Protein AF-A0A7W8DI78-F1 (afdb_monomer)

Nearest PDB structures (foldseek):
  4b61-assembly2_B  TM=5.103E-01  e=3.419E+00  Pseudomonas aeruginosa PAO1
  4kr8-assembly1_B  TM=4.885E-01  e=5.855E+00  Salmonella enterica subsp. enterica serovar Typhi
  4b61-assembly1_A  TM=4.778E-01  e=8.898E+00  Pseudomonas aeruginosa PAO1

Organism: NCBI:txid48466

Radius of gyration: 16.48 Å; Cα contacts (8 Å, |Δi|>4): 253; chains: 1; bounding box: 38×33×43 Å

Solvent-accessible surface area (backbone atoms only — not comparable to full-atom values): 8585 Å² total; per-residue (Å²): 109,84,79,80,48,72,69,44,37,52,61,67,34,50,72,56,62,78,43,41,83,53,52,53,58,51,25,61,75,73,64,29,49,74,44,52,79,71,83,43,48,76,66,50,60,50,32,32,38,36,74,58,91,52,24,39,37,38,40,32,42,34,58,54,59,44,98,87,67,46,75,73,69,72,86,59,58,72,48,39,27,32,48,39,26,40,37,35,34,55,40,63,89,81,14,34,32,22,31,38,85,63,51,65,52,74,70,36,31,41,58,62,44,60,79,45,40,67,62,54,50,53,50,42,48,60,60,52,68,76,61,52,62,67,59,24,70,75,71,27,56,74,44,80,68,54,67,73,72,76,83,134

Foldseek 3Di:
DDCDDLVLLCVQQVCCVLQCVQVVVLLVVLVWDWDDPPVLPRAHKIKTWDDDVQKIKIKMWGFADDPVRHHDSHDDQFGWIKIKIWMWGDDLVVQKIFTDDIDMDDTGGNNVCSVCVNVVSVVSSVVCVPDDPVVSVVDGDMDGNDRPPDDD

Structure (mmCIF, N/CA/C/O backbone):
data_AF-A0A7W8DI78-F1
#
_entry.id   AF-A0A7W8DI78-F1
#
loop_
_atom_site.group_PDB
_atom_site.id
_atom_site.type_symbol
_atom_site.label_atom_id
_atom_site.label_alt_id
_atom_site.label_comp_id
_atom_site.label_asym_id
_atom_site.label_entity_id
_atom_site.label_seq_id
_atom_site.pdbx_PDB_ins_code
_atom_site.Cartn_x
_atom_site.Cartn_y
_atom_site.Cartn_z
_atom_site.occupancy
_atom_site.B_iso_or_equiv
_atom_site.auth_seq_id
_atom_site.auth_comp_id
_atom_site.auth_asym_id
_atom_site.auth_atom_id
_atom_site.pdbx_PDB_model_num
ATOM 1 N N . MET A 1 1 ? -8.550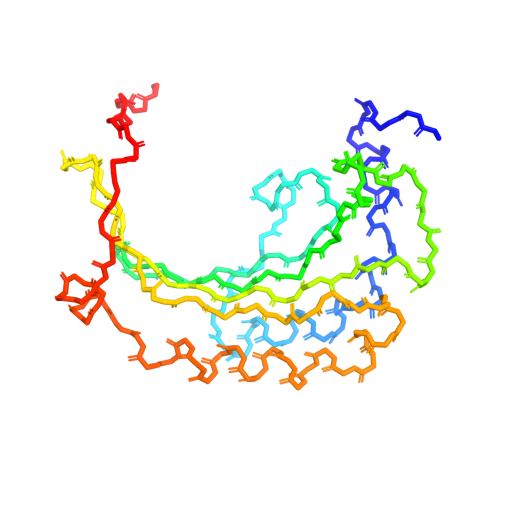 14.951 18.593 1.00 54.72 1 MET A N 1
ATOM 2 C CA . MET A 1 1 ? -7.230 15.530 18.990 1.00 54.72 1 MET A CA 1
ATOM 3 C C . MET A 1 1 ? -6.528 15.986 17.716 1.00 54.72 1 MET A C 1
ATOM 5 O O . MET A 1 1 ? -6.564 15.209 16.770 1.00 54.72 1 MET A O 1
ATOM 9 N N . PRO A 1 2 ? -5.973 17.206 17.610 1.00 67.75 2 PRO A N 1
ATOM 10 C CA . PRO A 1 2 ? -5.358 17.626 16.354 1.00 67.75 2 PRO A CA 1
ATOM 11 C C . PRO A 1 2 ? -4.093 16.793 16.068 1.00 67.75 2 PRO A C 1
ATOM 13 O O . PRO A 1 2 ? -3.324 16.490 16.976 1.00 67.75 2 PRO A O 1
ATOM 16 N N . LEU A 1 3 ? -3.930 16.350 14.817 1.00 76.50 3 LEU A N 1
ATOM 17 C CA . LEU A 1 3 ? -2.803 15.527 14.361 1.00 76.50 3 LEU A CA 1
ATOM 18 C C . LEU A 1 3 ? -1.641 16.437 13.935 1.00 76.50 3 LEU A C 1
ATOM 20 O O . LEU A 1 3 ? -1.355 16.580 12.738 1.00 76.50 3 LEU A O 1
ATOM 24 N N . ASP A 1 4 ? -1.010 17.078 14.918 1.00 81.94 4 ASP A N 1
ATOM 25 C CA . ASP A 1 4 ? -0.031 18.148 14.687 1.00 81.94 4 ASP A CA 1
ATOM 26 C C . ASP A 1 4 ? 1.419 17.673 14.844 1.00 81.94 4 ASP A C 1
ATOM 28 O O . ASP A 1 4 ? 2.324 18.222 14.209 1.00 81.94 4 ASP A O 1
ATOM 32 N N . THR A 1 5 ? 1.653 16.629 15.644 1.00 84.06 5 THR A N 1
ATOM 33 C CA . THR A 1 5 ? 2.993 16.096 15.928 1.00 84.06 5 THR A CA 1
ATOM 34 C C . THR A 1 5 ? 3.181 14.670 15.412 1.00 84.06 5 THR A C 1
ATOM 36 O O . THR A 1 5 ? 2.222 13.946 15.154 1.00 84.06 5 THR A O 1
ATOM 39 N N . GLU A 1 6 ? 4.436 14.234 15.270 1.00 82.50 6 GLU A N 1
ATOM 40 C CA . GLU A 1 6 ? 4.773 12.842 14.931 1.00 82.50 6 GLU A CA 1
ATOM 41 C C . GLU A 1 6 ? 4.148 11.847 15.919 1.00 82.50 6 GLU A C 1
ATOM 43 O O . GLU A 1 6 ? 3.495 10.897 15.493 1.00 82.50 6 GLU A O 1
ATOM 48 N N . ALA A 1 7 ? 4.249 12.129 17.221 1.00 85.50 7 ALA A N 1
ATOM 49 C CA . ALA A 1 7 ? 3.669 11.301 18.276 1.00 85.50 7 ALA A CA 1
ATOM 50 C C . ALA A 1 7 ? 2.139 11.169 18.156 1.00 85.50 7 ALA A C 1
ATOM 52 O O . ALA A 1 7 ? 1.590 10.102 18.438 1.00 85.50 7 ALA A O 1
ATOM 53 N N . ASP A 1 8 ? 1.444 12.215 17.693 1.00 85.25 8 ASP A N 1
ATOM 54 C CA . ASP A 1 8 ? -0.001 12.148 17.448 1.00 85.25 8 ASP A CA 1
ATOM 55 C C . ASP A 1 8 ? -0.325 11.182 16.307 1.00 85.25 8 ASP A C 1
ATOM 57 O O . ASP A 1 8 ? -1.225 10.350 16.440 1.00 85.25 8 ASP A O 1
ATOM 61 N N . TYR A 1 9 ? 0.436 11.238 15.208 1.00 84.06 9 TYR A N 1
ATOM 62 C CA . TYR A 1 9 ? 0.271 10.311 14.085 1.00 84.06 9 TYR A CA 1
ATOM 63 C C . TYR A 1 9 ? 0.634 8.873 14.462 1.00 84.06 9 TYR A C 1
ATOM 65 O O . TYR A 1 9 ? -0.075 7.951 14.060 1.00 84.06 9 TYR A O 1
ATOM 73 N N . GLU A 1 10 ? 1.691 8.658 15.247 1.00 85.56 10 GLU A N 1
ATOM 74 C CA . GLU A 1 10 ? 2.059 7.326 15.740 1.00 85.56 10 GLU A CA 1
ATOM 75 C C . GLU A 1 10 ? 0.972 6.740 16.641 1.00 85.56 10 GLU A C 1
ATOM 77 O O . GLU A 1 10 ? 0.541 5.600 16.442 1.00 85.56 10 GLU A O 1
ATOM 82 N N . ARG A 1 11 ? 0.462 7.535 17.590 1.00 86.44 11 ARG A N 1
ATOM 83 C CA . ARG A 1 11 ? -0.652 7.131 18.451 1.00 86.44 11 ARG A CA 1
ATOM 84 C C . ARG A 1 11 ? -1.896 6.825 17.624 1.00 86.44 11 ARG A C 1
ATOM 86 O O . ARG A 1 11 ? -2.542 5.802 17.857 1.00 86.44 11 ARG A O 1
ATOM 93 N N . PHE A 1 12 ? -2.211 7.672 16.648 1.00 89.38 12 PHE A N 1
ATOM 94 C CA . PHE A 1 12 ? -3.357 7.484 15.764 1.00 89.38 12 PHE A CA 1
ATOM 95 C C . PHE A 1 12 ? -3.208 6.262 14.850 1.00 89.38 12 PHE A C 1
ATOM 97 O O . PHE A 1 12 ? -4.205 5.652 14.491 1.00 89.38 12 PHE A O 1
ATOM 104 N N . ALA A 1 13 ? -1.983 5.860 14.509 1.00 91.06 13 ALA A N 1
ATOM 105 C CA . ALA A 1 13 ? -1.700 4.671 13.710 1.00 91.06 13 ALA A CA 1
ATOM 106 C C . ALA A 1 13 ? -1.525 3.385 14.543 1.00 91.06 13 ALA A C 1
ATOM 108 O O . ALA A 1 13 ? -1.290 2.320 13.966 1.00 91.06 13 ALA A O 1
ATOM 109 N N . SER A 1 14 ? -1.620 3.455 15.875 1.00 92.50 14 SER A N 1
ATOM 110 C CA . SER A 1 14 ? -1.305 2.335 16.776 1.00 92.50 14 SER A CA 1
ATOM 111 C C . SER A 1 14 ? -2.182 1.096 16.565 1.00 92.50 14 SER A C 1
ATOM 113 O O . SER A 1 14 ? -1.712 -0.028 16.742 1.00 92.50 14 SER A O 1
ATOM 115 N N . HIS A 1 15 ? -3.427 1.256 16.112 1.00 94.38 15 HIS A N 1
ATOM 116 C CA . HIS A 1 15 ? -4.315 0.134 15.787 1.00 94.38 15 HIS A CA 1
ATOM 117 C C . HIS A 1 15 ? -3.808 -0.712 14.613 1.00 94.38 15 HIS A C 1
ATOM 119 O O . HIS A 1 15 ? -4.155 -1.887 14.517 1.00 94.38 15 HIS A O 1
ATOM 125 N N . LEU A 1 16 ? -2.937 -0.172 13.753 1.00 95.25 16 LEU A N 1
ATOM 126 C CA . LEU A 1 16 ? -2.302 -0.939 12.677 1.00 95.25 16 LEU A CA 1
ATOM 127 C C . LEU A 1 16 ? -1.356 -2.026 13.204 1.00 95.25 16 LEU A C 1
ATOM 129 O O . LEU A 1 16 ? -1.057 -2.970 12.477 1.00 95.25 16 LEU A O 1
ATOM 133 N N . ASN A 1 17 ? -0.963 -1.972 14.480 1.00 94.94 17 ASN A N 1
ATOM 134 C CA . ASN A 1 17 ? -0.240 -3.069 15.123 1.00 94.94 17 ASN A CA 1
ATOM 135 C C . ASN A 1 17 ? -1.046 -4.380 15.089 1.00 94.94 17 ASN A C 1
ATOM 137 O O . ASN A 1 17 ? -0.458 -5.458 15.100 1.00 94.94 17 ASN A O 1
ATOM 141 N N . ALA A 1 18 ? -2.380 -4.309 14.984 1.00 96.25 18 ALA A N 1
ATOM 142 C CA . ALA A 1 18 ? -3.236 -5.486 14.849 1.00 96.25 18 ALA A CA 1
ATOM 143 C C . ALA A 1 18 ? -3.003 -6.259 13.537 1.00 96.25 18 ALA A C 1
ATOM 145 O O . ALA A 1 18 ? -3.248 -7.461 13.490 1.00 96.25 18 ALA A O 1
ATOM 146 N N . ILE A 1 19 ? -2.521 -5.593 12.480 1.00 97.25 19 ILE A N 1
ATOM 147 C CA . ILE A 1 19 ? -2.274 -6.220 11.173 1.00 97.25 19 ILE A CA 1
ATOM 148 C C . ILE A 1 19 ? -0.795 -6.522 10.908 1.00 97.25 19 ILE A C 1
ATOM 150 O O . ILE A 1 19 ? -0.475 -7.278 9.989 1.00 97.25 19 ILE A O 1
ATOM 154 N N . ASP A 1 20 ? 0.118 -5.988 11.719 1.00 96.75 20 ASP A N 1
ATOM 155 C CA . ASP A 1 20 ? 1.561 -6.201 11.569 1.00 96.75 20 ASP A CA 1
ATOM 156 C C . ASP A 1 20 ? 2.000 -7.676 11.617 1.00 96.75 20 ASP A C 1
ATOM 158 O O . ASP A 1 20 ? 2.848 -8.046 10.797 1.00 96.75 20 ASP A O 1
ATOM 162 N N . PRO A 1 21 ? 1.401 -8.555 12.450 1.00 97.81 21 PRO A N 1
ATOM 163 C CA . PRO A 1 21 ? 1.692 -9.990 12.420 1.00 97.81 21 PRO A CA 1
ATOM 164 C C . PRO A 1 21 ? 1.398 -10.671 11.075 1.00 97.81 21 PRO A C 1
ATOM 166 O O . PRO A 1 21 ? 1.925 -11.748 10.814 1.00 97.81 21 PRO A O 1
ATOM 169 N N . VAL A 1 22 ? 0.575 -10.063 10.215 1.00 98.31 22 VAL A N 1
ATOM 170 C CA . VAL A 1 22 ? 0.296 -10.550 8.855 1.00 98.31 22 VAL A CA 1
ATOM 171 C C . VAL A 1 22 ? 1.176 -9.833 7.834 1.00 98.31 22 VAL A C 1
ATOM 173 O O . VAL A 1 22 ? 1.801 -10.475 6.989 1.00 98.31 22 VAL A O 1
ATOM 176 N N . VAL A 1 23 ? 1.259 -8.503 7.922 1.00 97.88 23 VAL A N 1
ATOM 177 C CA . VAL A 1 23 ? 1.982 -7.661 6.959 1.00 97.88 23 VAL A CA 1
ATOM 178 C C . VAL A 1 23 ? 3.482 -7.955 6.964 1.00 97.88 23 VAL A C 1
ATOM 180 O O . VAL A 1 23 ? 4.079 -8.064 5.892 1.00 97.88 23 VAL A O 1
ATOM 183 N N . GLN A 1 24 ? 4.108 -8.09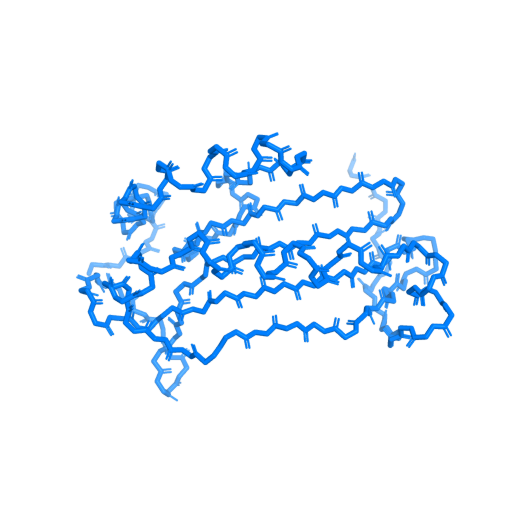4 8.137 1.00 97.62 24 GLN A N 1
ATOM 184 C CA . GLN A 1 24 ? 5.561 -8.272 8.221 1.00 97.62 24 GLN A CA 1
ATOM 185 C C . GLN A 1 24 ? 6.018 -9.618 7.633 1.00 97.62 24 GLN A C 1
ATOM 187 O O . GLN A 1 24 ? 6.880 -9.593 6.749 1.00 97.62 24 GLN A O 1
ATOM 192 N N . PRO A 1 25 ? 5.441 -10.782 8.012 1.00 98.25 25 PRO A N 1
ATOM 193 C CA . PRO A 1 25 ? 5.845 -12.053 7.415 1.00 98.25 25 PRO A CA 1
ATOM 194 C C . PRO A 1 25 ? 5.523 -12.137 5.923 1.00 98.25 25 PRO A C 1
ATOM 196 O O . PRO A 1 25 ? 6.315 -12.699 5.170 1.00 98.25 25 PRO A O 1
ATOM 199 N N . PHE A 1 26 ? 4.397 -11.564 5.481 1.00 98.56 26 PHE A N 1
ATOM 200 C CA . PHE A 1 26 ? 4.056 -11.482 4.060 1.00 98.56 26 PHE A CA 1
ATOM 201 C C . PHE A 1 26 ? 5.108 -10.685 3.277 1.00 98.56 26 PHE A C 1
ATOM 203 O O . PHE A 1 26 ? 5.612 -11.162 2.260 1.00 98.56 26 PHE A O 1
ATOM 210 N N . SER A 1 27 ? 5.478 -9.503 3.782 1.00 98.00 27 SER A N 1
ATOM 211 C CA . SER A 1 27 ? 6.476 -8.639 3.143 1.00 98.00 27 SER A CA 1
ATOM 212 C C . SER A 1 27 ? 7.812 -9.364 3.007 1.00 98.00 27 SER A C 1
ATOM 214 O O . SER A 1 27 ? 8.372 -9.425 1.916 1.00 98.00 27 SER A O 1
ATOM 216 N N . PHE A 1 28 ? 8.273 -9.983 4.097 1.00 97.81 28 PHE A N 1
ATOM 217 C CA . PHE A 1 28 ? 9.514 -10.752 4.118 1.00 97.81 28 PHE A CA 1
ATOM 218 C C . PHE A 1 28 ? 9.484 -11.930 3.136 1.00 97.81 28 PHE A C 1
ATOM 220 O O . PHE A 1 28 ? 10.412 -12.095 2.348 1.00 97.81 28 PHE A O 1
ATOM 227 N N . A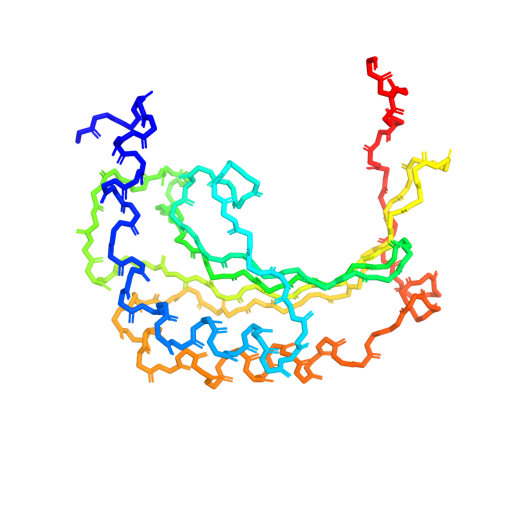RG A 1 29 ? 8.403 -12.722 3.141 1.00 98.31 29 ARG A N 1
ATOM 228 C CA . ARG A 1 29 ? 8.245 -13.905 2.280 1.00 98.31 29 ARG A CA 1
ATOM 229 C C . ARG A 1 29 ? 8.333 -13.566 0.794 1.00 98.31 29 ARG A C 1
ATOM 231 O O . ARG A 1 29 ? 8.939 -14.320 0.042 1.00 98.31 29 ARG A O 1
ATOM 238 N N . HIS A 1 30 ? 7.716 -12.460 0.385 1.00 98.06 30 HIS A N 1
ATOM 239 C CA . HIS A 1 30 ? 7.5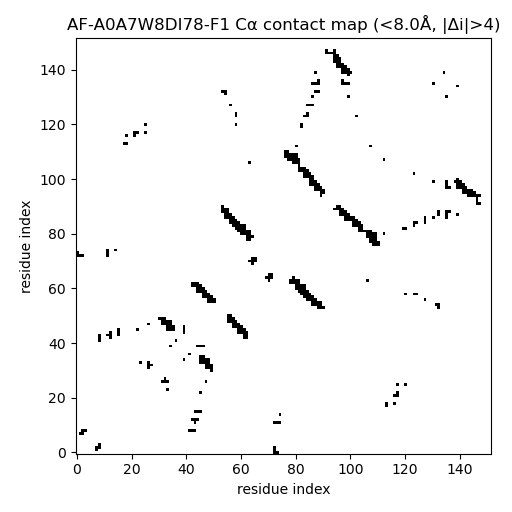80 -12.084 -1.025 1.00 98.06 30 HIS A CA 1
ATOM 240 C C . HIS A 1 30 ? 8.590 -11.022 -1.481 1.00 98.06 30 HIS A C 1
ATOM 242 O O . HIS A 1 30 ? 8.483 -10.513 -2.593 1.00 98.06 30 HIS A O 1
ATOM 248 N N . GLY A 1 31 ? 9.570 -10.678 -0.638 1.00 97.38 31 GLY A N 1
ATOM 249 C CA . GLY A 1 31 ? 10.645 -9.745 -0.987 1.00 97.38 31 GLY A CA 1
ATOM 250 C C . GLY A 1 31 ? 10.227 -8.272 -1.049 1.00 97.38 31 GLY A C 1
ATOM 251 O O . GLY A 1 31 ? 10.896 -7.473 -1.703 1.00 97.38 31 GLY A O 1
ATOM 252 N N . TYR A 1 32 ? 9.136 -7.891 -0.380 1.00 98.12 32 TYR A N 1
ATOM 253 C CA . TYR A 1 32 ? 8.762 -6.487 -0.233 1.00 98.12 32 TYR A CA 1
ATOM 254 C C . TYR A 1 32 ? 9.463 -5.849 0.968 1.00 98.12 32 TYR A C 1
ATOM 256 O O . TYR A 1 32 ? 9.504 -6.395 2.071 1.00 98.12 32 TYR A O 1
ATOM 264 N N . THR A 1 33 ? 9.902 -4.613 0.781 1.00 97.31 33 THR A N 1
ATOM 265 C CA . THR A 1 33 ? 10.314 -3.712 1.853 1.00 97.31 33 THR A CA 1
ATOM 266 C C . THR A 1 33 ? 9.086 -3.013 2.425 1.00 97.31 33 THR A C 1
ATOM 268 O O . THR A 1 33 ? 8.414 -2.244 1.731 1.00 97.31 33 THR A O 1
ATOM 271 N N . LEU A 1 34 ? 8.796 -3.246 3.705 1.00 95.94 34 LEU A N 1
ATOM 272 C CA . LEU A 1 34 ? 7.771 -2.504 4.437 1.00 95.94 34 LEU A CA 1
ATOM 273 C C . LEU A 1 34 ? 8.280 -1.090 4.754 1.00 95.94 34 LEU A C 1
ATOM 275 O O . LEU A 1 34 ? 9.286 -0.919 5.444 1.00 95.94 34 LEU A O 1
ATOM 279 N N . LEU A 1 35 ? 7.584 -0.071 4.254 1.00 92.81 35 LEU A N 1
ATOM 280 C CA . LEU A 1 35 ? 7.933 1.328 4.461 1.00 92.81 35 LEU A CA 1
ATOM 281 C C . LEU A 1 35 ? 7.426 1.810 5.818 1.00 92.81 35 LEU A C 1
ATOM 283 O O . LEU A 1 35 ? 6.248 1.663 6.149 1.00 92.81 35 LEU A O 1
ATOM 287 N N . LYS A 1 36 ? 8.321 2.440 6.577 1.00 81.81 36 LYS A N 1
ATOM 288 C CA . LYS A 1 36 ? 7.995 3.125 7.830 1.00 81.81 36 LYS A CA 1
ATOM 289 C C . LYS A 1 36 ? 7.792 4.617 7.589 1.00 81.81 36 LYS A C 1
ATOM 291 O O . LYS A 1 36 ? 8.099 5.142 6.514 1.00 81.81 36 LYS A O 1
ATOM 296 N N . TRP A 1 37 ? 7.262 5.303 8.594 1.00 76.31 37 TRP A N 1
ATOM 297 C CA . TRP A 1 37 ? 7.247 6.760 8.614 1.00 76.31 37 TRP A CA 1
ATOM 298 C C . TRP A 1 37 ? 8.683 7.317 8.466 1.00 76.31 37 TRP A C 1
ATOM 300 O O . TRP A 1 37 ? 9.620 6.684 8.957 1.00 76.31 37 TRP A O 1
ATOM 310 N N . PRO A 1 38 ? 8.888 8.445 7.757 1.00 74.75 38 PRO A N 1
ATOM 311 C CA . PRO A 1 38 ? 7.894 9.245 7.030 1.00 74.75 38 PRO A CA 1
ATOM 312 C C . PRO A 1 38 ? 7.593 8.734 5.613 1.00 74.75 38 PRO A C 1
ATOM 314 O O . PRO A 1 38 ? 6.627 9.180 4.995 1.00 74.75 38 PRO A O 1
ATOM 317 N N . MET A 1 39 ? 8.376 7.789 5.085 1.00 78.00 39 MET A N 1
ATOM 318 C CA . MET A 1 39 ? 8.265 7.341 3.688 1.00 78.00 39 MET A CA 1
ATOM 319 C C . MET A 1 39 ? 6.938 6.635 3.370 1.00 78.00 39 MET A C 1
ATOM 321 O O . MET A 1 39 ? 6.464 6.679 2.235 1.00 78.00 39 MET A O 1
ATOM 325 N N . GLY A 1 40 ? 6.319 6.000 4.368 1.00 77.25 40 GLY A N 1
ATOM 326 C CA . GLY A 1 40 ? 4.983 5.410 4.256 1.00 77.25 40 GLY A CA 1
ATOM 327 C C . GLY A 1 40 ? 3.853 6.443 4.166 1.00 77.25 40 GLY A C 1
ATOM 328 O O . GLY A 1 40 ? 2.756 6.108 3.737 1.00 77.25 40 GLY A O 1
ATOM 329 N N . GLY A 1 41 ? 4.101 7.709 4.512 1.00 83.00 41 GLY A N 1
ATOM 330 C CA . GLY A 1 41 ? 3.078 8.748 4.633 1.00 83.00 41 GLY A CA 1
ATOM 331 C C . GLY A 1 41 ? 2.581 8.931 6.070 1.00 83.00 41 GLY A C 1
ATOM 332 O O . GLY A 1 41 ? 2.804 8.091 6.937 1.00 83.00 41 GLY A O 1
ATOM 333 N N . ARG A 1 42 ? 1.929 10.074 6.324 1.00 83.81 42 ARG A N 1
ATOM 334 C CA . ARG A 1 42 ? 1.505 10.488 7.676 1.00 83.81 42 ARG A CA 1
ATOM 335 C C . ARG A 1 42 ? 0.171 9.879 8.112 1.00 83.81 42 ARG A C 1
ATOM 337 O O . ARG A 1 42 ? -0.003 9.569 9.278 1.00 83.81 42 ARG A O 1
ATOM 344 N N . TYR A 1 43 ? -0.773 9.715 7.188 1.00 89.56 43 TYR A N 1
ATOM 345 C CA . TYR A 1 43 ? -2.093 9.164 7.507 1.00 89.56 43 TYR A CA 1
ATOM 346 C C . TYR A 1 43 ? -2.022 7.634 7.673 1.00 89.56 43 TYR A C 1
ATOM 348 O O . TYR A 1 43 ? -1.242 7.022 6.936 1.00 89.56 43 TYR A O 1
ATOM 356 N N . PRO A 1 44 ? -2.782 7.001 8.593 1.00 93.12 44 PRO A N 1
ATOM 357 C CA . PRO A 1 44 ? -2.585 5.597 8.952 1.00 93.12 44 PRO A CA 1
ATOM 358 C C . PRO A 1 44 ? -2.583 4.647 7.751 1.00 93.12 44 PRO A C 1
ATOM 360 O O . PRO A 1 44 ? -3.591 4.467 7.062 1.00 93.12 44 PRO A O 1
ATOM 363 N N . ASN A 1 45 ? -1.436 4.009 7.514 1.00 95.50 45 ASN A N 1
ATOM 364 C CA . ASN A 1 45 ? -1.273 3.016 6.463 1.00 95.50 45 ASN A CA 1
ATOM 365 C C . ASN A 1 45 ? -0.140 2.013 6.754 1.00 95.50 45 ASN A C 1
ATOM 367 O O . ASN A 1 45 ? 0.699 2.212 7.640 1.00 95.50 45 ASN A O 1
ATOM 371 N N . ARG A 1 46 ? -0.112 0.937 5.965 1.00 96.62 46 ARG A N 1
ATOM 372 C CA . ARG A 1 46 ? 1.038 0.048 5.780 1.00 96.62 46 ARG A CA 1
ATOM 373 C C . ARG A 1 46 ? 1.324 -0.072 4.294 1.00 96.62 46 ARG A C 1
ATOM 375 O O . ARG A 1 46 ? 0.466 -0.512 3.532 1.00 96.62 46 ARG A O 1
ATOM 382 N N . LYS A 1 47 ? 2.526 0.323 3.885 1.00 97.00 47 LYS A N 1
ATOM 383 C CA . LYS A 1 47 ? 2.933 0.379 2.481 1.00 97.00 47 LYS A CA 1
ATOM 384 C C . LYS A 1 47 ? 4.154 -0.495 2.251 1.00 97.00 47 LYS A C 1
ATOM 386 O O . LYS A 1 47 ? 5.139 -0.378 2.965 1.00 97.00 47 LYS A O 1
ATOM 391 N N . MET A 1 48 ? 4.085 -1.366 1.258 1.00 97.81 48 MET A N 1
ATOM 392 C CA . MET A 1 48 ? 5.083 -2.386 0.947 1.00 97.81 48 MET A CA 1
ATOM 393 C C . MET A 1 48 ? 5.561 -2.187 -0.480 1.00 97.81 48 MET A C 1
ATOM 395 O O . MET A 1 48 ? 4.741 -2.152 -1.396 1.00 97.81 48 MET A O 1
ATOM 399 N N . HIS A 1 49 ? 6.867 -2.038 -0.677 1.00 96.56 49 HIS A N 1
ATOM 400 C CA . HIS A 1 49 ? 7.468 -1.780 -1.981 1.00 96.56 49 HIS A CA 1
ATOM 401 C C . HIS A 1 49 ? 8.430 -2.885 -2.381 1.00 96.56 49 HIS A C 1
ATOM 403 O O . HIS A 1 49 ? 9.216 -3.357 -1.571 1.00 96.56 49 HIS A O 1
ATOM 409 N N . MET A 1 50 ? 8.415 -3.232 -3.657 1.00 97.00 50 MET A N 1
ATOM 410 C CA . MET A 1 50 ? 9.458 -4.022 -4.294 1.00 97.00 50 MET A CA 1
ATOM 411 C C . MET A 1 50 ? 9.909 -3.253 -5.529 1.00 97.00 50 MET A C 1
ATOM 413 O O . MET A 1 50 ? 9.068 -2.737 -6.265 1.00 97.00 50 MET A O 1
ATOM 417 N N . HIS A 1 51 ? 11.215 -3.142 -5.751 1.00 93.56 51 HIS A N 1
ATOM 418 C CA . HIS A 1 51 ? 11.739 -2.440 -6.916 1.00 93.56 51 HIS A CA 1
ATOM 419 C C . HIS A 1 51 ? 12.922 -3.179 -7.533 1.00 93.56 51 HIS A C 1
ATOM 421 O O . HIS A 1 51 ? 13.676 -3.867 -6.847 1.00 93.56 51 HIS A O 1
ATOM 427 N N . SER A 1 52 ? 13.073 -3.025 -8.844 1.00 92.81 52 SER A N 1
ATOM 428 C CA . SER A 1 52 ? 14.206 -3.517 -9.621 1.00 92.81 52 SER A CA 1
ATOM 429 C C . SER A 1 52 ? 14.515 -2.483 -10.697 1.00 92.81 52 SER A C 1
ATOM 431 O O . SER A 1 52 ? 13.700 -2.245 -11.585 1.00 92.81 52 SER A O 1
ATOM 433 N N . GLY A 1 53 ? 15.651 -1.792 -10.567 1.00 91.38 53 GLY A N 1
ATOM 434 C CA . GLY A 1 53 ? 15.971 -0.649 -11.424 1.00 91.38 53 GLY A CA 1
ATOM 435 C C . GLY A 1 53 ? 14.901 0.446 -11.349 1.00 91.38 53 GLY A C 1
ATOM 436 O O . GLY A 1 53 ? 14.592 0.943 -10.266 1.00 91.38 53 GLY A O 1
ATOM 437 N N . MET A 1 54 ? 14.336 0.808 -12.503 1.00 93.25 54 MET A N 1
ATOM 438 C CA . MET A 1 54 ? 13.283 1.826 -12.630 1.00 93.25 54 MET A CA 1
ATOM 439 C C . MET A 1 54 ? 11.874 1.284 -12.370 1.00 93.25 54 MET A C 1
ATOM 441 O O . MET A 1 54 ? 10.922 2.062 -12.315 1.00 93.25 54 MET A O 1
ATOM 445 N N . PHE A 1 55 ? 11.723 -0.032 -12.233 1.00 96.38 55 PHE A N 1
ATOM 446 C CA . PHE A 1 55 ? 10.437 -0.690 -12.081 1.00 96.38 55 PHE A CA 1
ATOM 447 C C . PHE A 1 55 ? 10.068 -0.891 -10.612 1.00 96.38 55 PHE A C 1
ATOM 449 O O . PHE A 1 55 ? 10.851 -1.411 -9.817 1.00 96.38 55 PHE A O 1
ATOM 456 N N . TRP A 1 56 ? 8.841 -0.511 -10.271 1.00 97.38 56 TRP A N 1
ATOM 457 C CA . TRP A 1 56 ? 8.288 -0.518 -8.924 1.00 97.38 56 TRP A CA 1
ATOM 458 C C . TRP A 1 56 ? 7.000 -1.328 -8.863 1.00 97.38 56 TRP A C 1
ATOM 460 O O . TRP A 1 56 ? 6.155 -1.264 -9.755 1.00 97.38 56 TRP A O 1
ATOM 470 N N . LYS A 1 57 ? 6.818 -2.024 -7.744 1.00 98.31 57 LYS A N 1
ATOM 471 C CA . LYS A 1 57 ? 5.577 -2.655 -7.299 1.00 98.31 57 LYS A CA 1
ATOM 472 C C . LYS A 1 57 ? 5.261 -2.158 -5.898 1.00 98.31 57 LYS A C 1
ATOM 474 O O . LYS A 1 57 ? 6.148 -2.076 -5.051 1.00 98.31 57 LYS A O 1
ATOM 479 N N . SER A 1 58 ? 3.997 -1.850 -5.647 1.00 97.88 58 SER A N 1
ATOM 480 C CA . SER A 1 58 ? 3.532 -1.340 -4.363 1.00 97.88 58 SER A CA 1
ATOM 481 C C . SER A 1 58 ? 2.228 -2.000 -3.967 1.00 97.88 58 SER A C 1
ATOM 483 O O . SER A 1 58 ? 1.318 -2.094 -4.787 1.00 97.88 58 SER A O 1
ATOM 485 N N . ILE A 1 59 ? 2.145 -2.421 -2.709 1.00 98.50 59 ILE A N 1
ATOM 486 C CA . ILE A 1 59 ? 0.899 -2.804 -2.050 1.00 98.50 59 ILE A CA 1
ATOM 487 C C . ILE A 1 59 ? 0.721 -1.870 -0.856 1.00 98.50 59 ILE A C 1
ATOM 489 O O . ILE A 1 59 ? 1.655 -1.660 -0.082 1.00 98.50 59 ILE A O 1
ATOM 493 N N . GLN A 1 60 ? -0.466 -1.299 -0.698 1.00 97.94 60 GLN A N 1
ATOM 494 C CA . GLN A 1 60 ? -0.767 -0.364 0.376 1.00 97.94 60 GLN A CA 1
ATOM 495 C C . GLN A 1 60 ? -2.101 -0.710 1.028 1.00 97.94 60 GLN A C 1
ATOM 497 O O . GLN A 1 60 ? -3.117 -0.789 0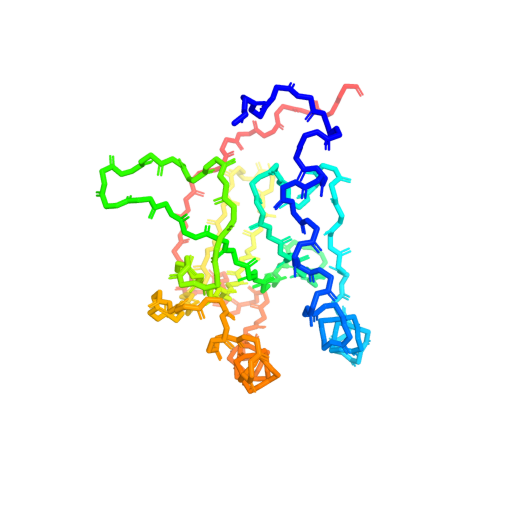.352 1.00 97.94 60 GLN A O 1
ATOM 502 N N . VAL A 1 61 ? -2.092 -0.859 2.349 1.00 97.88 61 VAL A N 1
ATOM 503 C CA . VAL A 1 61 ? -3.289 -0.882 3.192 1.00 97.88 61 VAL A CA 1
ATOM 504 C C . VAL A 1 61 ? -3.439 0.513 3.777 1.00 97.88 61 VAL A C 1
ATOM 506 O O . VAL A 1 61 ? -2.568 0.938 4.536 1.00 97.88 61 VAL A O 1
ATOM 509 N N . ALA A 1 62 ? -4.485 1.248 3.416 1.00 96.50 62 ALA A N 1
ATOM 510 C CA . ALA A 1 62 ? -4.649 2.643 3.821 1.00 96.50 62 ALA A CA 1
ATOM 511 C C . ALA A 1 62 ? -6.031 2.908 4.408 1.00 96.50 62 ALA A C 1
ATOM 513 O O . ALA A 1 62 ? -7.030 2.388 3.910 1.00 96.50 62 ALA A O 1
ATOM 514 N N . MET A 1 63 ? -6.060 3.738 5.452 1.00 96.81 63 MET A N 1
ATOM 515 C CA . MET A 1 63 ? -7.295 4.318 5.965 1.00 96.81 63 MET A CA 1
ATOM 516 C C . MET A 1 63 ? -7.897 5.216 4.886 1.00 96.81 63 MET A C 1
ATOM 518 O O . MET A 1 63 ? -7.168 5.997 4.268 1.00 96.81 63 MET A O 1
ATOM 522 N N . ASP A 1 64 ? -9.202 5.116 4.671 1.00 95.25 64 ASP A N 1
ATOM 523 C CA . ASP A 1 64 ? -9.912 6.002 3.755 1.00 95.25 64 ASP A CA 1
ATOM 524 C C . ASP A 1 64 ? -10.211 7.362 4.416 1.00 95.25 64 ASP A C 1
ATOM 526 O O . ASP A 1 64 ? -9.927 7.609 5.598 1.00 95.25 64 ASP A O 1
ATOM 530 N N . VAL A 1 65 ? -10.775 8.271 3.632 1.00 93.19 65 VAL A N 1
ATOM 531 C CA . VAL A 1 65 ? -11.321 9.547 4.094 1.00 93.19 65 VAL A CA 1
ATOM 532 C C . VAL A 1 65 ? -12.836 9.447 4.276 1.00 93.19 65 VAL A C 1
ATOM 534 O O . VAL A 1 65 ? -13.489 8.498 3.842 1.00 93.19 65 VAL A O 1
ATOM 537 N N . ARG A 1 66 ? -13.416 10.434 4.956 1.00 92.56 66 ARG A N 1
ATOM 538 C CA . ARG A 1 66 ? -14.867 10.602 5.051 1.00 92.56 66 ARG A CA 1
ATOM 539 C C . ARG A 1 66 ? -15.458 10.909 3.663 1.00 92.56 66 ARG A C 1
ATOM 541 O O . ARG A 1 66 ? -14.734 11.379 2.784 1.00 92.56 66 ARG A O 1
ATOM 548 N N . PRO A 1 67 ? -16.774 10.708 3.453 1.00 91.44 67 PRO A N 1
ATOM 549 C CA . PRO A 1 67 ? -17.424 10.989 2.167 1.00 91.44 67 PRO A CA 1
ATOM 550 C C . PRO A 1 67 ? -17.281 12.437 1.673 1.00 91.44 67 PRO A C 1
ATOM 552 O O . PRO A 1 67 ? -17.339 12.685 0.473 1.00 91.44 67 PRO A O 1
ATOM 555 N N . ASP A 1 68 ? -17.082 13.389 2.585 1.00 93.25 68 ASP A N 1
ATOM 556 C CA . ASP A 1 68 ? -16.813 14.800 2.280 1.00 93.25 68 ASP A CA 1
ATOM 557 C C . ASP A 1 68 ? -15.333 15.086 1.942 1.00 93.25 68 ASP A C 1
ATOM 559 O O . ASP A 1 68 ? -14.951 16.233 1.718 1.00 93.25 68 ASP A O 1
ATOM 563 N N . GLY A 1 69 ? -14.490 14.050 1.908 1.00 89.62 69 GLY A N 1
ATOM 564 C CA . GLY A 1 69 ? -13.055 14.129 1.649 1.00 89.62 69 GLY A CA 1
ATOM 565 C C . GLY A 1 69 ? -12.204 14.474 2.873 1.00 89.62 69 GLY A C 1
ATOM 566 O O . GLY A 1 69 ? -10.977 14.540 2.758 1.00 89.62 69 GLY A O 1
ATOM 567 N N . THR A 1 70 ? -12.805 14.686 4.048 1.00 92.12 70 THR A N 1
ATOM 568 C CA . THR A 1 70 ? -12.057 15.020 5.267 1.00 92.12 70 THR A CA 1
ATOM 569 C C . THR A 1 70 ? -11.458 13.778 5.927 1.00 92.12 70 THR A C 1
ATOM 571 O O . THR A 1 70 ? -11.952 12.660 5.796 1.00 92.12 70 THR A O 1
ATOM 574 N N . ARG A 1 71 ? -10.342 13.947 6.640 1.00 91.81 71 ARG A N 1
ATOM 575 C CA . ARG A 1 71 ? -9.675 12.842 7.342 1.00 91.81 71 ARG A CA 1
ATOM 576 C C . ARG A 1 71 ? -10.388 12.505 8.648 1.00 91.81 71 ARG A C 1
ATOM 578 O O . ARG A 1 71 ? -10.928 13.390 9.308 1.00 91.81 71 ARG A O 1
ATOM 585 N N . PHE A 1 72 ? -10.316 11.238 9.040 1.00 91.38 72 PHE A N 1
ATOM 586 C CA . PHE A 1 72 ? -10.592 10.839 10.412 1.00 91.38 72 PHE A CA 1
ATOM 587 C C . PHE A 1 72 ? -9.456 11.314 11.321 1.00 91.38 72 PHE A C 1
ATOM 589 O O . PHE A 1 72 ? -8.287 11.321 10.934 1.00 91.38 72 PHE A O 1
ATOM 596 N N . ASP A 1 73 ? -9.818 11.724 12.524 1.00 88.88 73 ASP A N 1
ATOM 597 C CA . ASP A 1 73 ? -8.931 12.226 13.571 1.00 88.88 73 ASP A CA 1
ATOM 598 C C . ASP A 1 73 ? -8.892 11.306 14.801 1.00 88.88 73 ASP A C 1
ATOM 600 O O . ASP A 1 73 ? -8.060 11.484 15.690 1.00 88.88 73 ASP A O 1
ATOM 604 N N . GLU A 1 74 ? -9.766 10.298 14.831 1.00 90.50 74 GLU A N 1
ATOM 605 C CA . GLU A 1 74 ? -9.862 9.271 15.866 1.00 90.50 74 GLU A CA 1
ATOM 606 C C . GLU A 1 74 ? -10.193 7.923 15.223 1.00 90.50 74 GLU A C 1
ATOM 608 O O . GLU A 1 74 ? -10.823 7.871 14.166 1.00 90.50 74 GLU A O 1
ATOM 613 N N . PHE A 1 75 ? -9.714 6.829 15.822 1.00 93.56 75 PHE A N 1
ATOM 614 C CA . PHE A 1 75 ? -9.896 5.482 15.286 1.00 93.56 75 PHE A CA 1
ATOM 615 C C . PHE A 1 75 ? -11.106 4.783 15.913 1.00 93.56 75 PHE A C 1
ATOM 617 O O . PHE A 1 75 ? -11.279 4.802 17.130 1.00 93.56 75 PHE A O 1
ATOM 624 N N . TYR A 1 76 ? -11.875 4.081 15.081 1.00 94.69 76 TYR A N 1
ATOM 625 C CA . TYR A 1 76 ? -12.848 3.071 15.488 1.00 94.69 76 TYR A CA 1
ATOM 626 C C . TYR A 1 76 ? -12.881 1.927 14.452 1.00 94.69 76 TYR A C 1
ATOM 628 O O . TYR A 1 76 ? -12.539 2.154 13.286 1.00 94.69 76 TYR A O 1
ATOM 636 N N . PRO A 1 77 ? -13.242 0.686 14.840 1.00 95.25 77 PRO A N 1
ATOM 637 C CA . PRO A 1 77 ? -13.088 -0.499 13.985 1.00 95.25 77 PRO A CA 1
ATOM 638 C C . PRO A 1 77 ? -13.867 -0.464 12.663 1.00 95.25 77 PRO A C 1
ATOM 640 O O . PRO A 1 77 ? -13.499 -1.160 11.716 1.00 95.25 77 PRO A O 1
ATOM 643 N N . GLU A 1 78 ? -14.918 0.348 12.585 1.00 97.00 78 GLU A N 1
ATOM 644 C CA . GLU A 1 78 ? -15.774 0.506 11.409 1.00 97.00 78 GLU A CA 1
ATOM 645 C C . GLU A 1 78 ? -15.224 1.515 10.392 1.00 97.00 78 GLU A C 1
ATOM 647 O O . GLU A 1 78 ? -15.806 1.667 9.317 1.00 97.00 78 GLU A O 1
ATOM 652 N N . ILE A 1 79 ? -14.105 2.191 10.690 1.00 96.31 79 ILE A N 1
ATOM 653 C CA . ILE A 1 79 ? -13.465 3.091 9.727 1.00 96.31 79 ILE A CA 1
ATOM 654 C C . ILE A 1 79 ? -13.095 2.305 8.464 1.00 96.31 79 ILE A C 1
ATOM 656 O O . ILE A 1 79 ? -12.462 1.246 8.565 1.00 96.31 79 ILE A O 1
ATOM 660 N N . PRO A 1 80 ? -13.458 2.818 7.277 1.00 97.44 80 PRO A N 1
ATOM 661 C CA . PRO A 1 80 ? -13.138 2.170 6.022 1.00 97.44 80 PRO A CA 1
ATOM 662 C C . PRO A 1 80 ? -11.636 2.186 5.731 1.00 97.44 80 PRO A C 1
ATOM 664 O O . PRO A 1 80 ? -10.947 3.193 5.894 1.00 97.44 80 PRO A O 1
ATOM 667 N N . TYR A 1 81 ? -11.150 1.052 5.246 1.00 98.06 81 TYR A N 1
ATOM 668 C CA . TYR A 1 81 ? -9.811 0.857 4.717 1.00 98.06 81 TYR A CA 1
ATOM 669 C C . TYR A 1 81 ? -9.873 0.259 3.317 1.00 98.06 81 TYR A C 1
ATOM 671 O O . TYR A 1 81 ? -10.799 -0.482 2.978 1.00 98.06 81 TYR A O 1
ATOM 679 N N . THR A 1 82 ? -8.838 0.528 2.529 1.00 97.88 82 THR A N 1
ATOM 680 C CA . THR A 1 82 ? -8.640 -0.069 1.206 1.00 97.88 82 THR A CA 1
ATOM 681 C C . THR A 1 82 ? -7.291 -0.772 1.118 1.00 97.88 82 THR A C 1
ATOM 683 O O . THR A 1 82 ? -6.319 -0.383 1.773 1.00 97.88 82 THR A O 1
ATOM 686 N N . VAL A 1 83 ? -7.231 -1.815 0.287 1.00 98.44 83 VAL A N 1
ATOM 687 C CA . VAL A 1 83 ? -5.980 -2.411 -0.183 1.00 98.44 83 VAL A CA 1
ATOM 688 C C . VAL A 1 83 ? -5.788 -2.005 -1.636 1.00 98.44 83 VAL A C 1
ATOM 690 O O . VAL A 1 83 ? -6.577 -2.389 -2.497 1.00 98.44 83 VAL A O 1
ATOM 693 N N . PHE A 1 84 ? -4.743 -1.233 -1.899 1.00 98.31 84 PHE A N 1
ATOM 694 C CA . PHE A 1 84 ? -4.294 -0.840 -3.228 1.00 98.31 84 PHE A CA 1
ATOM 695 C C . PHE A 1 84 ? -3.092 -1.688 -3.641 1.00 98.31 84 PHE A C 1
ATOM 697 O O . PHE A 1 84 ? -2.204 -1.945 -2.826 1.00 98.31 84 PHE A O 1
ATOM 704 N N . ALA A 1 85 ? -3.018 -2.065 -4.915 1.00 98.38 85 ALA A N 1
ATOM 705 C CA . ALA A 1 85 ? -1.834 -2.672 -5.502 1.00 98.38 85 ALA A CA 1
ATOM 706 C C . ALA A 1 85 ? -1.575 -2.115 -6.904 1.00 98.38 85 ALA A C 1
ATOM 708 O O . ALA A 1 85 ? -2.452 -2.148 -7.768 1.00 98.38 85 ALA A O 1
ATOM 709 N N . GLY A 1 86 ? -0.358 -1.628 -7.143 1.00 98.00 86 GLY A N 1
ATOM 710 C CA . GLY A 1 86 ? 0.026 -1.027 -8.418 1.00 98.00 86 GLY A CA 1
ATOM 711 C C . GLY A 1 86 ? 1.487 -1.266 -8.776 1.00 98.00 86 GLY A C 1
ATOM 712 O O . GLY A 1 86 ? 2.328 -1.504 -7.907 1.00 98.00 86 GLY A O 1
ATOM 713 N N . ALA A 1 87 ? 1.782 -1.180 -10.071 1.00 98.12 87 ALA A N 1
ATOM 714 C CA . ALA A 1 87 ? 3.133 -1.237 -10.611 1.00 98.12 87 ALA A CA 1
ATOM 715 C C . ALA A 1 87 ? 3.380 -0.058 -11.555 1.00 98.12 87 ALA A C 1
ATOM 717 O O . ALA A 1 87 ? 2.465 0.394 -12.247 1.00 98.12 87 ALA A O 1
ATOM 718 N N . TRP A 1 88 ? 4.605 0.452 -11.582 1.00 97.88 88 TRP A N 1
ATOM 719 C CA . TRP A 1 88 ? 4.979 1.548 -12.470 1.00 97.88 88 TRP A CA 1
ATOM 720 C C . TRP A 1 88 ? 6.471 1.541 -12.783 1.00 97.88 88 TRP A C 1
ATOM 722 O O . TRP A 1 88 ? 7.260 0.890 -12.103 1.00 97.88 88 TRP A O 1
ATOM 732 N N . VAL A 1 89 ? 6.850 2.286 -13.813 1.00 97.31 89 VAL A N 1
ATOM 733 C CA . VAL A 1 89 ? 8.236 2.568 -14.176 1.00 97.31 89 VAL A CA 1
ATOM 734 C C . VAL A 1 89 ? 8.448 4.069 -14.090 1.00 97.31 89 VAL A C 1
ATOM 736 O O . VAL A 1 89 ? 7.699 4.813 -14.722 1.00 97.31 89 VAL A O 1
ATOM 739 N N . ASP A 1 90 ? 9.441 4.499 -13.315 1.00 9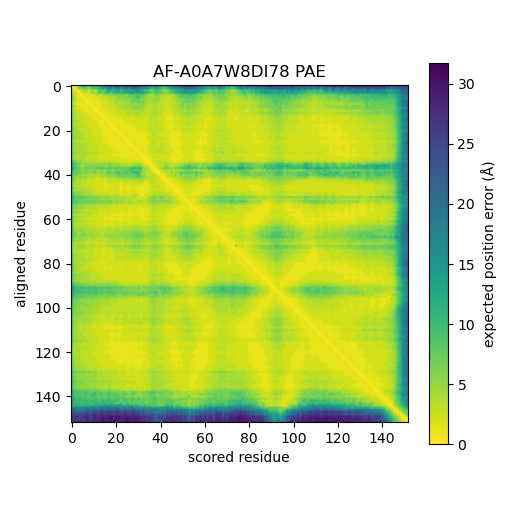4.75 90 ASP A N 1
ATOM 740 C CA . ASP A 1 90 ? 9.850 5.902 -13.216 1.00 94.75 90 ASP A CA 1
ATOM 741 C C . ASP A 1 90 ? 11.115 6.136 -14.045 1.00 94.75 90 ASP A C 1
ATOM 743 O O . ASP A 1 90 ? 12.190 5.654 -13.695 1.00 94.75 90 ASP A O 1
ATOM 747 N N . ASP A 1 91 ? 10.997 6.897 -15.133 1.00 90.81 91 ASP A N 1
ATOM 748 C CA . ASP A 1 91 ? 12.137 7.405 -15.896 1.00 90.81 91 ASP A CA 1
ATOM 749 C C . ASP A 1 91 ? 12.339 8.876 -15.556 1.00 90.81 91 ASP A C 1
ATOM 751 O O . ASP A 1 91 ? 11.725 9.785 -16.122 1.00 90.81 91 ASP A O 1
ATOM 755 N N . CYS A 1 92 ? 13.216 9.095 -14.582 1.00 86.19 92 CYS A N 1
ATOM 756 C CA . CYS A 1 92 ? 13.546 10.425 -14.094 1.00 86.19 92 CYS A CA 1
ATOM 757 C C . CYS A 1 92 ? 14.266 11.281 -15.148 1.00 86.19 92 CYS A C 1
ATOM 759 O O . CYS A 1 92 ? 14.184 12.504 -15.071 1.00 86.19 92 CYS A O 1
ATOM 761 N N . GLN A 1 93 ? 14.946 10.677 -16.133 1.00 87.38 93 GLN A N 1
ATOM 762 C CA . GLN A 1 93 ? 15.619 11.432 -17.196 1.00 87.38 93 GLN A CA 1
ATOM 763 C C . GLN A 1 93 ? 14.595 12.031 -18.161 1.00 87.38 93 GLN A C 1
ATOM 765 O O . GLN A 1 93 ? 14.684 13.208 -18.518 1.00 87.38 93 GLN A O 1
ATOM 770 N N . ALA A 1 94 ? 13.588 11.239 -18.531 1.00 87.00 94 ALA A N 1
ATOM 771 C CA . ALA A 1 94 ? 12.459 11.701 -19.329 1.00 87.00 94 ALA A CA 1
ATOM 772 C C . ALA A 1 94 ? 11.436 12.513 -18.510 1.00 87.00 94 ALA A C 1
ATOM 774 O O . ALA A 1 94 ? 10.617 13.226 -19.089 1.00 87.00 94 ALA A O 1
ATOM 775 N N . GLY A 1 95 ? 11.469 12.418 -17.176 1.00 90.19 95 GLY A N 1
ATOM 776 C CA . GLY A 1 95 ? 10.464 13.010 -16.291 1.00 90.19 95 GLY A CA 1
ATOM 777 C C . GLY A 1 95 ? 9.095 12.340 -16.440 1.00 90.19 95 GLY A C 1
ATOM 778 O O . GLY A 1 95 ? 8.063 13.003 -16.319 1.00 90.19 95 GLY A O 1
ATOM 779 N N . LEU A 1 96 ? 9.074 11.038 -16.742 1.00 93.00 96 LEU A N 1
ATOM 780 C CA . LEU A 1 96 ? 7.864 10.273 -17.041 1.00 93.00 96 LEU A CA 1
ATOM 781 C C . LEU A 1 96 ? 7.674 9.107 -16.071 1.00 93.00 96 LEU A C 1
ATOM 783 O O . LEU A 1 96 ? 8.627 8.443 -15.668 1.00 93.00 96 LEU A O 1
ATOM 787 N N . ARG A 1 97 ? 6.408 8.814 -15.767 1.00 95.88 97 ARG A N 1
ATOM 788 C CA . ARG A 1 97 ? 5.977 7.559 -15.148 1.00 95.88 97 ARG A CA 1
ATOM 789 C C . ARG A 1 97 ? 5.038 6.814 -16.075 1.00 95.88 97 ARG A C 1
ATOM 791 O O . ARG A 1 97 ? 3.984 7.355 -16.410 1.00 95.88 97 ARG A O 1
ATOM 798 N N . TRP A 1 98 ? 5.341 5.555 -16.374 1.00 97.00 98 TRP A N 1
ATOM 799 C CA . TRP A 1 98 ? 4.374 4.615 -16.953 1.00 97.00 98 TRP A CA 1
ATOM 800 C C . TRP A 1 98 ? 3.756 3.795 -15.835 1.00 97.00 98 TRP A C 1
ATOM 802 O O . TRP A 1 98 ? 4.478 3.167 -15.068 1.00 97.00 98 TRP A O 1
ATOM 812 N N . SER A 1 99 ? 2.433 3.805 -15.717 1.00 96.75 99 SER A N 1
ATOM 813 C CA . SER A 1 99 ? 1.714 3.030 -14.700 1.00 96.75 99 SER A CA 1
ATOM 814 C C . SER A 1 99 ? 0.965 1.875 -15.350 1.00 96.75 99 SER A C 1
ATOM 816 O O . SER A 1 99 ? 0.244 2.076 -16.328 1.00 96.75 99 SER A O 1
ATOM 818 N N . ALA A 1 100 ? 1.097 0.680 -14.783 1.00 96.88 100 ALA A N 1
ATOM 819 C CA . ALA A 1 100 ? 0.200 -0.425 -15.085 1.00 96.88 100 ALA A CA 1
ATOM 820 C C . ALA A 1 100 ? -1.229 -0.109 -14.602 1.00 96.88 100 ALA A C 1
ATOM 822 O O . ALA A 1 100 ? -1.406 0.735 -13.712 1.00 96.88 100 ALA A O 1
ATOM 823 N N . PRO A 1 101 ? -2.251 -0.825 -15.105 1.00 96.00 101 PRO A N 1
ATOM 824 C CA . PRO A 1 101 ? -3.505 -0.956 -14.380 1.00 96.00 101 PRO A CA 1
ATOM 825 C C . PRO A 1 101 ? -3.235 -1.362 -12.925 1.00 96.00 101 PRO A C 1
ATOM 827 O O . PRO A 1 101 ? -2.316 -2.130 -12.634 1.00 96.00 101 PRO A O 1
ATOM 830 N N . HIS A 1 102 ? -4.015 -0.801 -12.010 1.00 96.31 102 HIS A N 1
ATOM 831 C CA . HIS A 1 102 ? -3.932 -1.105 -10.589 1.00 96.31 102 HIS A CA 1
ATOM 832 C C . HIS A 1 102 ? -5.198 -1.835 -10.152 1.00 96.31 102 HIS A C 1
ATOM 834 O O . HIS A 1 102 ? -6.227 -1.783 -10.829 1.00 96.31 102 HIS A O 1
ATOM 840 N N . MET A 1 103 ? -5.127 -2.483 -8.997 1.00 97.12 103 MET A N 1
ATOM 841 C CA . MET A 1 103 ? -6.302 -2.998 -8.308 1.00 97.12 103 MET A CA 1
ATOM 842 C C . MET A 1 103 ? -6.474 -2.284 -6.973 1.00 97.12 103 MET A C 1
ATOM 844 O O . MET A 1 103 ? -5.496 -1.943 -6.306 1.00 97.12 103 MET A O 1
ATOM 848 N N . THR A 1 104 ? -7.727 -2.100 -6.582 1.00 97.56 104 THR A N 1
ATOM 849 C CA . THR A 1 104 ? -8.101 -1.547 -5.283 1.00 97.56 104 THR A CA 1
ATOM 850 C C . THR A 1 104 ? -9.325 -2.302 -4.793 1.00 97.56 104 THR A C 1
ATOM 852 O O . THR A 1 104 ? -10.247 -2.548 -5.571 1.00 97.56 104 THR A O 1
ATOM 855 N N . THR A 1 105 ? -9.349 -2.695 -3.523 1.00 97.56 105 THR A N 1
ATOM 856 C CA . THR A 1 105 ? -10.572 -3.235 -2.918 1.00 97.56 105 THR A CA 1
ATOM 857 C C . THR A 1 105 ? -11.608 -2.130 -2.740 1.00 97.56 105 THR A C 1
ATOM 859 O O . THR A 1 105 ? -11.259 -0.961 -2.579 1.00 97.56 105 THR A O 1
ATOM 862 N N . HIS A 1 106 ? -12.890 -2.488 -2.674 1.00 96.44 106 HIS A N 1
ATOM 863 C CA . HIS A 1 106 ? -13.868 -1.558 -2.113 1.00 96.44 106 HIS A CA 1
ATOM 864 C C . HIS A 1 106 ? -13.495 -1.208 -0.661 1.00 96.44 106 HIS A C 1
ATOM 866 O O . HIS A 1 106 ? -12.919 -2.062 0.030 1.00 96.44 106 HIS A O 1
ATOM 872 N N . PRO A 1 107 ? -13.798 0.018 -0.196 1.00 96.69 107 PRO A N 1
ATOM 873 C CA . PRO A 1 107 ? -13.592 0.383 1.197 1.00 96.69 107 PRO A CA 1
ATOM 874 C C . PRO A 1 107 ? -14.384 -0.550 2.116 1.00 96.69 107 PRO A C 1
ATOM 876 O O . PRO A 1 107 ? -15.557 -0.827 1.861 1.00 96.69 107 PRO A O 1
ATOM 879 N N . MET A 1 108 ? -13.747 -1.046 3.175 1.00 97.56 108 MET A N 1
ATOM 880 C CA . MET A 1 108 ? -14.382 -1.945 4.143 1.00 97.56 108 MET A CA 1
ATOM 881 C C . MET A 1 108 ? -13.937 -1.641 5.574 1.00 97.56 108 MET A C 1
ATOM 883 O O . MET A 1 108 ? -12.821 -1.148 5.753 1.00 97.56 108 MET A O 1
ATOM 887 N N . PRO A 1 109 ? -14.761 -1.953 6.590 1.00 98.00 109 PRO A N 1
ATOM 888 C CA . PRO A 1 109 ? -14.389 -1.807 7.993 1.00 98.00 109 PRO A CA 1
ATOM 889 C C . PRO A 1 109 ? -13.019 -2.412 8.309 1.00 98.00 109 PRO A C 1
ATOM 891 O O . PRO A 1 109 ? -12.713 -3.527 7.875 1.00 98.00 109 PRO A O 1
ATOM 894 N N . PHE A 1 110 ? -12.212 -1.715 9.110 1.00 98.06 110 PHE A N 1
ATOM 895 C CA . PHE A 1 110 ? -10.900 -2.200 9.541 1.00 98.06 110 PHE A CA 1
ATOM 896 C C . PHE A 1 110 ? -10.976 -3.583 10.202 1.00 98.06 110 PHE A C 1
ATOM 898 O O . PHE A 1 110 ? -10.136 -4.439 9.925 1.00 98.06 110 PHE A O 1
ATOM 905 N N . CYS A 1 111 ? -11.997 -3.833 11.027 1.00 96.56 111 CYS A N 1
ATOM 906 C CA . CYS A 1 111 ? -12.197 -5.139 11.661 1.00 96.56 111 CYS A CA 1
ATOM 907 C C . CYS A 1 111 ? -12.366 -6.273 10.636 1.00 96.56 111 CYS A C 1
ATOM 909 O O . CYS A 1 111 ? -11.743 -7.324 10.773 1.00 96.56 111 CYS A O 1
ATOM 911 N N . GLN A 1 112 ? -13.139 -6.040 9.573 1.00 97.69 112 GLN A N 1
ATOM 912 C CA . GLN A 1 112 ? -13.339 -7.004 8.493 1.00 97.69 112 GLN A CA 1
ATOM 913 C C . GLN A 1 112 ? -12.067 -7.178 7.657 1.00 97.69 112 GLN A C 1
ATOM 915 O O . GLN A 1 112 ? -11.690 -8.303 7.323 1.00 97.69 112 GLN A O 1
ATOM 920 N N . LEU A 1 113 ? -11.381 -6.076 7.340 1.00 97.81 113 LEU A N 1
ATOM 921 C CA . LEU A 1 113 ? -10.118 -6.117 6.612 1.00 97.81 113 LEU A CA 1
ATOM 922 C C . LEU A 1 113 ? -9.072 -6.940 7.366 1.00 97.81 113 LEU A C 1
ATOM 924 O O . LEU A 1 113 ? -8.428 -7.791 6.759 1.00 97.81 113 LEU A O 1
ATOM 928 N N . ALA A 1 114 ? -8.927 -6.732 8.677 1.00 96.75 114 ALA A N 1
ATOM 929 C CA . ALA A 1 114 ? -7.945 -7.436 9.495 1.00 96.75 114 ALA A CA 1
ATOM 930 C C . ALA A 1 114 ? -8.139 -8.963 9.451 1.00 96.75 114 ALA A C 1
ATOM 932 O O . ALA A 1 114 ? -7.161 -9.696 9.306 1.00 96.75 114 ALA A O 1
ATOM 933 N N . SER A 1 115 ? -9.386 -9.447 9.485 1.00 96.62 115 SER A N 1
ATOM 934 C CA . SER A 1 115 ? -9.698 -10.884 9.419 1.00 96.62 115 SER A CA 1
ATOM 935 C C . SER A 1 115 ? -9.380 -11.537 8.069 1.00 96.62 115 SER A C 1
ATOM 937 O O . SER A 1 115 ? -9.138 -12.741 8.019 1.00 96.62 115 SER A O 1
ATOM 939 N N . HIS A 1 116 ? -9.359 -10.766 6.979 1.00 97.00 116 HIS A N 1
ATOM 940 C CA . HIS A 1 116 ? -9.152 -11.274 5.615 1.00 97.00 116 HIS A CA 1
ATOM 941 C C . HIS A 1 116 ? -7.870 -10.756 4.954 1.00 97.00 116 HIS A C 1
ATOM 943 O O . HIS A 1 116 ? -7.640 -10.990 3.765 1.00 97.00 116 HIS A O 1
ATOM 949 N N . LEU A 1 117 ? -7.017 -10.066 5.714 1.00 98.31 117 LEU A N 1
ATOM 950 C CA . LEU A 1 117 ? -5.912 -9.301 5.153 1.00 98.31 117 LEU A CA 1
ATOM 951 C C . LEU A 1 117 ? -4.960 -10.165 4.328 1.00 98.31 117 LEU A C 1
ATOM 953 O O . LEU A 1 117 ? -4.604 -9.782 3.217 1.00 98.31 117 LEU A O 1
ATOM 957 N N . LEU A 1 118 ? -4.580 -11.342 4.832 1.00 98.56 118 LEU A N 1
ATOM 958 C CA . LEU A 1 118 ? -3.657 -12.221 4.115 1.00 98.56 118 LEU A CA 1
ATOM 959 C C . LEU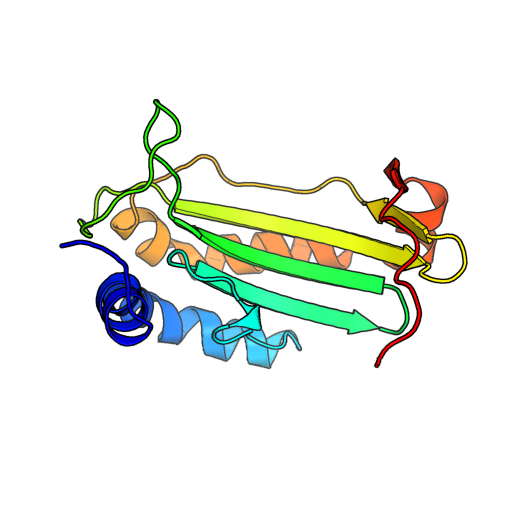 A 1 118 ? -4.196 -12.596 2.728 1.00 98.56 118 LEU A C 1
ATOM 961 O O . LEU A 1 118 ? -3.450 -12.557 1.757 1.00 98.56 118 LEU A O 1
ATOM 965 N N . THR A 1 119 ? -5.492 -12.891 2.613 1.00 98.50 119 THR A N 1
ATOM 966 C CA . THR A 1 119 ? -6.126 -13.204 1.326 1.00 98.50 119 THR A CA 1
ATOM 967 C C . THR A 1 119 ? -6.023 -12.033 0.352 1.00 98.50 119 THR A C 1
ATOM 969 O O . THR A 1 119 ? -5.673 -12.238 -0.810 1.00 98.50 119 THR A O 1
ATOM 972 N N . TYR A 1 120 ? -6.267 -10.802 0.812 1.00 98.38 120 TYR A N 1
ATOM 973 C CA . TYR A 1 120 ? -6.125 -9.614 -0.034 1.00 98.38 120 TYR A CA 1
ATOM 974 C C . TYR A 1 120 ? -4.677 -9.366 -0.456 1.00 98.38 120 TYR A C 1
ATOM 976 O O . TYR A 1 120 ? -4.433 -9.029 -1.614 1.00 98.38 120 TYR A O 1
ATOM 984 N N . LEU A 1 121 ? -3.718 -9.564 0.452 1.00 98.62 121 LEU A N 1
ATOM 985 C CA . LEU A 1 121 ? -2.297 -9.396 0.158 1.00 98.62 121 LEU A CA 1
ATOM 986 C C . LEU A 1 121 ? -1.792 -10.437 -0.851 1.00 98.62 121 LEU A C 1
ATOM 988 O O . LEU A 1 121 ? -1.120 -10.071 -1.813 1.00 98.62 121 LEU A O 1
ATOM 992 N N . GLU A 1 122 ? -2.161 -11.710 -0.695 1.00 98.56 122 GLU A N 1
ATOM 993 C CA . GLU A 1 122 ? -1.795 -12.771 -1.646 1.00 98.56 122 GLU A CA 1
ATOM 994 C C . GLU A 1 122 ? -2.432 -12.542 -3.025 1.00 98.56 122 GLU A C 1
ATOM 996 O O . GLU A 1 122 ? -1.780 -12.720 -4.060 1.00 98.56 122 GLU A O 1
ATOM 1001 N N . HIS A 1 123 ? -3.684 -12.071 -3.067 1.00 98.31 123 HIS A N 1
ATOM 1002 C CA . HIS A 1 123 ? -4.329 -11.695 -4.323 1.00 98.31 123 HIS A CA 1
ATOM 1003 C C . HIS A 1 123 ? -3.617 -10.513 -5.000 1.00 98.31 123 HIS A C 1
ATOM 1005 O O . HIS A 1 123 ? -3.307 -10.581 -6.191 1.00 98.31 123 HIS A O 1
ATOM 1011 N N . ALA A 1 124 ? -3.281 -9.470 -4.234 1.00 98.50 124 ALA A N 1
ATOM 1012 C CA . ALA A 1 124 ? -2.522 -8.317 -4.712 1.00 98.50 124 ALA A CA 1
ATOM 1013 C C . ALA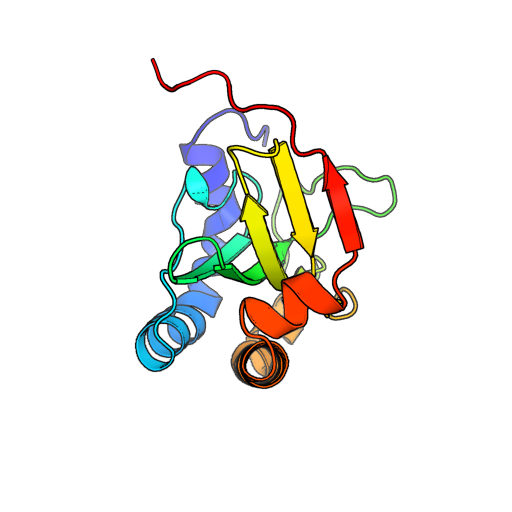 A 1 124 ? -1.136 -8.706 -5.245 1.00 98.50 124 ALA A C 1
ATOM 1015 O O . ALA A 1 124 ? -0.740 -8.259 -6.323 1.00 98.50 124 ALA A O 1
ATOM 1016 N N . HIS A 1 125 ? -0.407 -9.572 -4.539 1.00 98.31 125 HIS A N 1
ATOM 1017 C CA . HIS A 1 125 ? 0.882 -10.073 -5.008 1.00 98.31 125 HIS A CA 1
ATOM 1018 C C . HIS A 1 125 ? 0.745 -10.864 -6.309 1.00 98.31 125 HIS A C 1
ATOM 1020 O O . HIS A 1 125 ? 1.461 -10.585 -7.270 1.00 98.31 125 HIS A O 1
ATOM 1026 N N . SER A 1 126 ? -0.215 -11.789 -6.374 1.00 98.25 126 SER A N 1
ATOM 1027 C CA . SER A 1 126 ? -0.475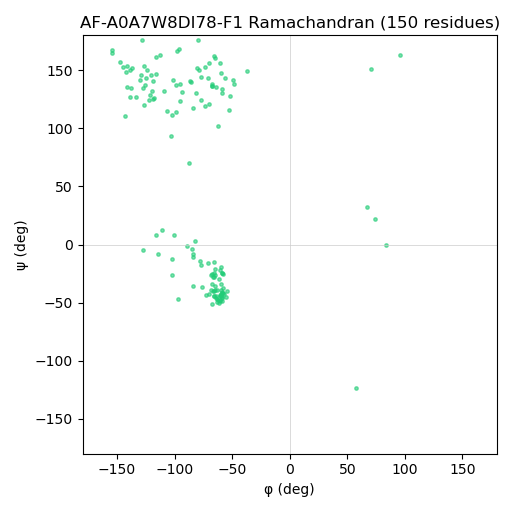 -12.603 -7.569 1.00 98.25 126 SER A CA 1
ATOM 1028 C C . SER A 1 126 ? -0.830 -11.742 -8.784 1.00 98.25 126 SER A C 1
ATOM 1030 O O . SER A 1 126 ? -0.371 -12.004 -9.896 1.00 98.25 126 SER A O 1
ATOM 1032 N N . TYR A 1 127 ? -1.612 -10.679 -8.576 1.00 97.88 127 TYR A N 1
ATOM 1033 C CA . TYR A 1 127 ? -1.912 -9.685 -9.603 1.00 97.88 127 TYR A CA 1
ATOM 1034 C C . TYR A 1 127 ? -0.640 -8.974 -10.086 1.00 97.88 127 TYR A C 1
ATOM 1036 O O . TYR A 1 127 ? -0.365 -8.934 -11.288 1.00 97.88 127 TYR A O 1
ATOM 1044 N N . LEU A 1 128 ? 0.174 -8.465 -9.154 1.00 97.94 128 LEU A N 1
ATOM 1045 C CA . LEU A 1 128 ? 1.405 -7.740 -9.472 1.00 97.94 128 LEU A CA 1
ATOM 1046 C C . LEU A 1 128 ? 2.500 -8.628 -10.073 1.00 97.94 128 LEU A C 1
ATOM 1048 O O . LEU A 1 128 ? 3.347 -8.126 -10.812 1.00 97.94 128 LEU A O 1
ATOM 1052 N N . ALA A 1 129 ? 2.511 -9.931 -9.794 1.00 96.88 129 ALA A N 1
ATOM 1053 C CA . ALA A 1 129 ? 3.496 -10.878 -10.318 1.00 96.88 129 ALA A CA 1
ATOM 1054 C C . ALA A 1 129 ? 3.521 -10.927 -11.857 1.00 96.88 129 ALA A C 1
ATOM 1056 O O . ALA A 1 129 ? 4.559 -11.222 -12.438 1.00 96.88 129 ALA A O 1
ATOM 1057 N N . ARG A 1 130 ? 2.412 -10.561 -12.512 1.00 95.94 130 ARG A N 1
ATOM 1058 C CA . ARG A 1 130 ? 2.263 -10.559 -13.976 1.00 95.94 130 ARG A CA 1
ATOM 1059 C C . ARG A 1 130 ? 2.929 -9.374 -14.677 1.00 95.94 130 ARG A C 1
ATOM 1061 O O . ARG A 1 130 ? 3.035 -9.388 -15.898 1.00 95.94 130 ARG A O 1
ATOM 1068 N N . PHE A 1 131 ? 3.316 -8.345 -13.928 1.00 97.06 131 PHE A N 1
ATOM 1069 C CA . PHE A 1 131 ? 3.947 -7.151 -14.480 1.00 97.06 131 PHE A CA 1
ATOM 1070 C C . PHE A 1 131 ? 5.464 -7.218 -14.327 1.00 97.06 131 PHE A C 1
ATOM 1072 O O . PHE A 1 131 ? 5.983 -7.532 -13.248 1.00 97.06 131 PHE A O 1
ATOM 1079 N N . ASP A 1 132 ? 6.153 -6.825 -15.388 1.00 96.38 132 ASP A N 1
ATOM 1080 C CA . ASP A 1 132 ? 7.569 -6.487 -15.415 1.00 96.38 132 ASP A CA 1
ATOM 1081 C C . ASP A 1 132 ? 7.764 -5.109 -16.072 1.00 96.38 132 ASP A C 1
ATOM 1083 O O . ASP A 1 132 ? 6.803 -4.475 -16.524 1.00 96.38 132 ASP A O 1
ATOM 1087 N N . GLU A 1 133 ? 9.006 -4.623 -16.101 1.00 96.38 133 GLU A N 1
ATOM 1088 C CA . GLU A 1 133 ? 9.324 -3.322 -16.693 1.00 96.38 133 GLU A CA 1
ATOM 1089 C C . GLU A 1 133 ? 8.888 -3.227 -18.162 1.00 96.38 133 GLU A C 1
ATOM 1091 O O . GLU A 1 133 ? 8.330 -2.209 -18.578 1.00 96.38 133 GLU A O 1
ATOM 1096 N N . SER A 1 134 ? 9.120 -4.286 -18.944 1.00 95.94 134 SER A N 1
ATOM 1097 C CA . SER A 1 134 ? 8.831 -4.305 -20.377 1.00 95.94 134 SER A CA 1
ATOM 1098 C C . SER A 1 134 ? 7.335 -4.150 -20.628 1.00 95.94 134 SER A C 1
ATOM 1100 O O . SER A 1 134 ? 6.923 -3.258 -21.371 1.00 95.94 134 SER A O 1
ATOM 1102 N N . LEU A 1 135 ? 6.513 -4.937 -19.934 1.00 96.12 135 LEU A N 1
ATOM 1103 C CA . LEU A 1 135 ? 5.065 -4.916 -20.082 1.00 96.12 135 LEU A CA 1
ATOM 1104 C C . LEU A 1 135 ? 4.470 -3.561 -19.677 1.00 96.12 135 LEU A C 1
ATOM 1106 O O . LEU A 1 135 ? 3.578 -3.049 -20.357 1.00 96.12 135 LEU A O 1
ATOM 1110 N N . VAL A 1 136 ? 4.989 -2.937 -18.613 1.00 96.75 136 VAL A N 1
ATOM 1111 C CA . VAL A 1 136 ? 4.540 -1.600 -18.197 1.00 96.75 136 VAL A CA 1
ATOM 1112 C C . VAL A 1 136 ? 4.943 -0.522 -19.199 1.00 96.75 136 VAL A C 1
ATOM 1114 O O . VAL A 1 136 ? 4.133 0.356 -19.485 1.00 96.75 136 VAL A O 1
ATOM 1117 N N . ARG A 1 137 ? 6.145 -0.579 -19.780 1.00 94.69 137 ARG A N 1
ATOM 1118 C CA . ARG A 1 137 ? 6.549 0.379 -20.823 1.00 94.69 137 ARG A CA 1
ATOM 1119 C C . ARG A 1 137 ? 5.746 0.214 -22.114 1.00 94.69 137 ARG A C 1
ATOM 1121 O O . ARG A 1 137 ? 5.476 1.209 -22.778 1.00 94.69 137 ARG A O 1
ATOM 1128 N N . SER A 1 138 ? 5.358 -1.013 -22.465 1.00 94.25 138 SER A N 1
ATOM 1129 C CA . SER A 1 138 ? 4.598 -1.289 -23.690 1.00 94.25 138 SER A CA 1
ATOM 1130 C C . SER A 1 138 ? 3.122 -0.903 -23.599 1.00 94.25 138 SER A C 1
ATOM 1132 O O . SER A 1 138 ? 2.562 -0.449 -24.594 1.00 94.25 138 SER A O 1
ATOM 1134 N N . PHE A 1 139 ? 2.485 -1.086 -22.438 1.00 92.56 139 PHE A N 1
ATOM 1135 C CA . PHE A 1 139 ? 1.024 -0.962 -22.309 1.00 92.56 139 PHE A CA 1
ATOM 1136 C C . PHE A 1 139 ? 0.553 -0.022 -21.192 1.00 92.56 139 PHE A C 1
ATOM 1138 O O . PHE A 1 139 ? -0.649 0.191 -21.037 1.00 92.56 139 PHE A O 1
ATOM 1145 N N . GLY A 1 140 ? 1.464 0.515 -20.383 1.00 91.12 140 GLY A N 1
ATOM 1146 C CA . GLY A 1 140 ? 1.126 1.395 -19.271 1.00 91.12 140 GLY A CA 1
ATOM 1147 C C . GLY A 1 140 ? 0.706 2.793 -19.717 1.00 91.12 140 GLY A C 1
ATOM 1148 O O . GLY A 1 140 ? 1.162 3.319 -20.733 1.00 91.12 140 GLY A O 1
ATOM 1149 N N . CYS A 1 141 ? -0.123 3.442 -18.903 1.00 92.25 141 CYS A N 1
ATOM 1150 C CA . CYS A 1 141 ? -0.470 4.844 -19.100 1.00 92.25 141 CYS A CA 1
ATOM 1151 C C . CYS A 1 141 ? 0.690 5.730 -18.636 1.00 92.25 141 CYS A C 1
ATOM 1153 O O . CYS A 1 141 ? 1.117 5.644 -17.480 1.00 92.25 141 CYS A O 1
ATOM 1155 N N . SER A 1 142 ? 1.183 6.601 -19.516 1.00 93.19 142 SER A N 1
ATOM 1156 C CA . SER A 1 142 ? 2.241 7.556 -19.184 1.00 93.19 142 SER A CA 1
ATOM 1157 C C . SER A 1 142 ? 1.682 8.849 -18.596 1.00 93.19 142 SER A C 1
ATOM 1159 O O . SER A 1 142 ? 0.705 9.397 -19.106 1.00 93.19 142 SER A O 1
ATOM 1161 N N . ARG A 1 143 ? 2.359 9.397 -17.588 1.00 91.19 143 ARG A N 1
ATOM 1162 C CA . ARG A 1 143 ? 2.149 10.765 -17.096 1.00 91.19 143 ARG A CA 1
ATOM 1163 C C . ARG A 1 143 ? 3.484 11.446 -16.816 1.00 91.19 143 ARG A C 1
ATOM 1165 O O . ARG A 1 143 ? 4.448 10.774 -16.453 1.00 91.19 143 ARG A O 1
ATOM 1172 N N . SER A 1 144 ? 3.523 12.770 -16.934 1.00 90.44 144 SER A N 1
ATOM 1173 C CA . SER A 1 144 ? 4.663 13.554 -16.451 1.00 90.44 144 SER A CA 1
ATOM 1174 C C . SER A 1 144 ? 4.725 13.496 -14.924 1.00 90.44 144 SER A C 1
ATOM 1176 O O . SER A 1 144 ? 3.691 13.591 -14.260 1.00 90.44 144 SER A O 1
ATOM 1178 N N . ILE A 1 145 ? 5.923 13.317 -14.373 1.00 85.00 145 ILE A N 1
ATOM 1179 C CA . ILE A 1 145 ? 6.180 13.342 -12.923 1.00 85.00 145 ILE A CA 1
ATOM 1180 C C . ILE A 1 145 ? 6.994 14.566 -12.489 1.00 85.00 145 ILE A C 1
ATOM 1182 O O . ILE A 1 145 ? 7.431 14.637 -11.344 1.00 85.00 145 ILE A O 1
ATOM 1186 N N . GLY A 1 146 ? 7.134 15.555 -13.381 1.00 71.50 146 GLY A N 1
ATOM 1187 C CA . GLY A 1 146 ? 8.080 16.655 -13.215 1.00 71.50 146 GLY A CA 1
ATOM 1188 C C . GLY A 1 146 ? 9.517 16.157 -13.387 1.00 71.50 146 GLY A C 1
ATOM 1189 O O . GLY A 1 146 ? 9.826 14.995 -13.122 1.00 71.50 146 GLY A O 1
ATOM 1190 N N . LYS A 1 147 ? 10.421 17.021 -13.855 1.00 58.91 147 LYS A N 1
ATOM 1191 C CA . LYS A 1 147 ? 11.844 16.733 -13.670 1.00 58.91 147 LYS A CA 1
ATOM 1192 C C . LYS A 1 147 ? 12.109 16.891 -12.178 1.00 58.91 147 LYS A C 1
ATOM 1194 O O . LYS A 1 147 ? 11.831 17.949 -11.621 1.00 58.91 147 LYS A O 1
ATOM 1199 N N . LEU A 1 148 ? 12.584 15.831 -11.528 1.00 53.41 148 LEU A N 1
ATOM 1200 C CA . LEU A 1 148 ? 13.315 16.003 -10.281 1.00 53.41 148 LEU A CA 1
ATOM 1201 C C . LEU A 1 148 ? 14.545 16.820 -10.667 1.00 53.41 148 LEU A C 1
ATOM 1203 O O . LEU A 1 148 ? 15.461 16.286 -11.293 1.00 53.41 148 LEU A O 1
ATOM 1207 N N . ASP A 1 149 ? 14.523 18.119 -10.377 1.00 41.22 149 ASP A N 1
ATOM 1208 C CA . ASP A 1 149 ? 15.759 18.883 -10.326 1.00 41.22 149 ASP A CA 1
ATOM 1209 C C . ASP A 1 149 ? 16.696 18.104 -9.391 1.00 41.22 149 ASP A C 1
ATOM 1211 O O . ASP A 1 149 ? 16.273 17.634 -8.331 1.00 41.22 149 ASP A O 1
ATOM 1215 N N . SER A 1 150 ? 17.908 17.834 -9.876 1.00 34.22 150 SER A N 1
ATOM 1216 C CA . SER A 1 150 ? 18.947 17.009 -9.253 1.00 34.22 150 SER A CA 1
ATOM 1217 C C . SER A 1 150 ? 19.019 17.166 -7.720 1.00 34.22 150 SER A C 1
ATOM 1219 O O . SER A 1 150 ? 18.738 18.251 -7.212 1.00 34.22 150 SER A O 1
ATOM 1221 N N . PRO A 1 151 ? 19.411 16.117 -6.968 1.00 40.91 151 PRO A N 1
ATOM 1222 C CA . PRO A 1 151 ? 19.408 16.163 -5.504 1.00 40.91 151 PRO A CA 1
ATOM 1223 C C . PRO A 1 151 ? 20.329 17.276 -4.958 1.00 40.91 151 PRO A C 1
ATOM 1225 O O . PRO A 1 151 ? 21.247 17.686 -5.674 1.00 40.91 151 PRO A O 1
ATOM 1228 N N . PRO A 1 152 ? 20.080 17.758 -3.720 1.00 40.72 152 PRO A N 1
ATOM 1229 C CA . PRO A 1 152 ? 20.875 18.807 -3.072 1.00 40.72 152 PRO A CA 1
ATOM 1230 C C . PRO A 1 152 ? 22.349 18.432 -2.884 1.00 40.72 152 PRO A C 1
ATOM 1232 O O . PRO A 1 152 ? 22.647 17.222 -2.739 1.00 40.72 152 PRO A O 1
#

Sequence (152 aa):
MPLDTEADYERFASHLNAIDPVVQPFSFRHGYTLLKWPMGGRYPNRKMHMHSGMFWKSIQVAMDVRPDGTRFDEFYPEIPYTVFAGAWVDDCQAGLRWSAPHMTTHPMPFCQLASHLLTYLEHAHSYLARFDESLVRSFGCSRSIGKLDSPP

pLDDT: mean 91.48, std 11.7, range [34.22, 98.62]

Mean predicted aligned error: 4.94 Å

Secondary structure (DSSP, 8-state):
----SHHHHHHHTGGGGGTHHHHHHHHHHTTPEEEPTTTT-SSSEEEEEEEETTEEEEEEEEE---TTSPPPSS--TTSEEEEEEEEEEEETTTTEEEE---EEPPPEEHHHHHHHHHHHHHHHHHHHTT--HHHHHHHSEEEE--------